Protein AF-A0A093V995-F1 (afdb_monomer_lite)

Sequence (163 aa):
MLKLITLLGLSALASAQVFSGQGKLVPAIWARTLTLGDAVGCLTDTGLWTTDSANCGTFTGNATIENGNVTSTLLSTSAGSCGIIWRGNNNNHLSYACGSPDADSPTPSFVYSITNKPFLGFGQYAYLGVTGGNPPTGNDTSSLHIAGDVENGNLWVLTWEAL

Secondary structure (DSSP, 8-state):
----------------EEEEEEEEEEEEETTTT-EE----EEE-TTSEEES-GGG--EEEEEEEEETTEEEEEEEEETTEEEEEE--SSTTS--EEEES-TTSSS-PPEEEE-SSSS-EEEBTTB-EEEEESSPPP-TT--EEEEEEPTT--S-EEEEEE---

pLDDT: mean 72.94, std 15.14, range [39.5, 92.69]

Foldseek 3Di:
DDDDDDPPDPPPPPQDFPFKAWFFKWWQDPPPDRDTHDGCFTAAQFGWTANDPVRTWMKIWRFDADPNDGFWTWIHTPLATKAWQPDDPPPDFIFITHNDPRHPPRDTFTWDPSDPWIFTADDVQRAQWDADDDGDDDPDIHITTHDDPDGPHITITTTGDGD

Structure (mmCIF, N/CA/C/O backbone):
data_AF-A0A093V995-F1
#
_entry.id   AF-A0A093V995-F1
#
loop_
_atom_site.group_PDB
_atom_site.id
_atom_site.type_symbol
_atom_site.label_atom_id
_atom_site.label_alt_id
_atom_site.label_comp_id
_atom_site.label_asym_id
_atom_site.label_entity_id
_atom_site.label_seq_id
_atom_site.pdbx_PDB_ins_code
_atom_site.Cartn_x
_atom_site.Cartn_y
_atom_site.Cartn_z
_atom_site.occupancy
_atom_site.B_iso_or_equiv
_atom_site.auth_seq_id
_atom_site.auth_comp_id
_atom_site.auth_asym_id
_atom_site.auth_atom_id
_atom_site.pdbx_PDB_model_num
ATOM 1 N N . MET A 1 1 ? -26.807 -22.379 50.413 1.00 40.16 1 MET A N 1
ATOM 2 C CA . MET A 1 1 ? -26.216 -21.105 49.946 1.00 40.16 1 MET A CA 1
ATOM 3 C C . MET A 1 1 ? -25.703 -21.324 48.532 1.00 40.16 1 MET A C 1
ATOM 5 O O . MET A 1 1 ? -24.703 -22.007 48.360 1.00 40.16 1 MET A O 1
ATOM 9 N N . LEU A 1 2 ? -26.447 -20.857 47.530 1.00 39.50 2 LEU A N 1
ATOM 10 C CA . LEU A 1 2 ? -26.103 -21.016 46.116 1.00 39.50 2 LEU A CA 1
ATOM 11 C C . LEU A 1 2 ? -25.147 -19.874 45.735 1.00 39.50 2 LEU A C 1
ATOM 13 O O . LEU A 1 2 ? -25.525 -18.709 45.826 1.00 39.50 2 LEU A O 1
ATOM 17 N N . LYS A 1 3 ? -23.891 -20.193 45.401 1.00 40.72 3 LYS A N 1
ATOM 18 C CA . LYS A 1 3 ? -22.902 -19.198 44.966 1.00 40.72 3 LYS A CA 1
ATOM 19 C C . LYS A 1 3 ? -23.217 -18.784 43.528 1.00 40.72 3 LYS A C 1
ATOM 21 O O . LYS A 1 3 ? -23.085 -19.589 42.613 1.00 40.72 3 LYS A O 1
ATOM 26 N N . LEU A 1 4 ? -23.638 -17.534 43.356 1.00 45.41 4 LEU A N 1
ATOM 27 C CA . LEU A 1 4 ? -23.815 -16.890 42.060 1.00 45.41 4 LEU A CA 1
ATOM 28 C C . LEU A 1 4 ? -22.423 -16.539 41.510 1.00 45.41 4 LEU A C 1
ATOM 30 O O . LEU A 1 4 ? -21.726 -15.702 42.079 1.00 45.41 4 LEU A O 1
ATOM 34 N N . ILE A 1 5 ? -21.991 -17.225 40.451 1.00 57.09 5 ILE A N 1
ATOM 35 C CA . ILE A 1 5 ? -20.760 -16.899 39.723 1.00 57.09 5 ILE A CA 1
ATOM 36 C C . ILE A 1 5 ? -21.148 -15.900 38.637 1.00 57.09 5 ILE A C 1
ATOM 38 O O . ILE A 1 5 ? -21.729 -16.268 37.618 1.00 57.09 5 ILE A O 1
ATOM 42 N N . THR A 1 6 ? -20.857 -14.627 38.872 1.00 49.88 6 THR A N 1
ATOM 43 C CA . THR A 1 6 ? -20.977 -13.579 37.860 1.00 49.88 6 THR A CA 1
ATOM 44 C C . THR A 1 6 ? -19.834 -13.761 36.860 1.00 49.88 6 THR A C 1
ATOM 46 O O . THR A 1 6 ? -18.690 -13.424 37.160 1.00 49.88 6 THR A O 1
ATOM 49 N N . LEU A 1 7 ? -20.113 -14.328 35.681 1.00 46.97 7 LEU A N 1
ATOM 50 C CA . LEU A 1 7 ? -19.184 -14.245 34.555 1.00 46.97 7 LEU A CA 1
ATOM 51 C C . LEU A 1 7 ? -19.196 -12.801 34.044 1.00 46.97 7 LEU A C 1
ATOM 53 O O . LEU A 1 7 ? -20.167 -12.352 33.437 1.00 46.97 7 LEU A O 1
ATOM 57 N N . LEU A 1 8 ? -18.107 -12.079 34.299 1.00 50.78 8 LEU A N 1
ATOM 58 C CA . LEU A 1 8 ? -17.756 -10.875 33.556 1.00 50.78 8 LEU A CA 1
ATOM 59 C C . LEU A 1 8 ? -17.583 -11.282 32.090 1.00 50.78 8 LEU A C 1
ATOM 61 O O . LEU A 1 8 ? -16.646 -12.001 31.745 1.00 50.78 8 LEU A O 1
ATOM 65 N N . GLY A 1 9 ? -18.528 -10.867 31.248 1.00 43.06 9 GLY A N 1
ATOM 66 C CA . GLY A 1 9 ? -18.425 -11.027 29.808 1.00 43.06 9 GLY A CA 1
ATOM 67 C C . GLY A 1 9 ? -17.187 -10.291 29.312 1.00 43.06 9 GLY A C 1
ATOM 68 O O . GLY A 1 9 ? -17.160 -9.063 29.301 1.00 43.06 9 GLY A O 1
ATOM 69 N N . LEU A 1 10 ? -16.165 -11.046 28.908 1.00 44.41 10 LEU A N 1
ATOM 70 C CA . LEU A 1 10 ? -15.126 -10.545 28.020 1.00 44.41 10 LEU A CA 1
ATOM 71 C C . LEU A 1 10 ? -15.830 -10.163 26.718 1.00 44.41 10 LEU A C 1
ATOM 73 O O . LEU A 1 10 ? -16.166 -11.023 25.904 1.00 44.41 10 LEU A O 1
ATOM 77 N N . SER A 1 11 ? -16.091 -8.875 26.531 1.00 47.34 11 SER A N 1
ATOM 78 C CA . SER A 1 11 ? -16.395 -8.333 25.216 1.00 47.34 11 SER A CA 1
ATOM 79 C C . SER A 1 11 ? -15.156 -8.547 24.353 1.00 47.34 11 SER A C 1
ATOM 81 O O . SER A 1 11 ? -14.193 -7.784 24.430 1.00 47.34 11 SER A O 1
ATOM 83 N N . ALA A 1 12 ? -15.157 -9.633 23.580 1.00 47.97 12 ALA A N 1
ATOM 84 C CA . ALA A 1 12 ? -14.230 -9.802 22.481 1.00 47.97 12 ALA A CA 1
ATOM 85 C C . ALA A 1 12 ? -14.409 -8.586 21.569 1.00 47.97 12 ALA A C 1
ATOM 87 O O . ALA A 1 12 ? -15.495 -8.363 21.032 1.00 47.97 12 ALA A O 1
ATOM 88 N N . LEU A 1 13 ? -13.357 -7.778 21.440 1.00 43.97 13 LEU A N 1
ATOM 89 C CA . LEU A 1 13 ? -13.228 -6.822 20.351 1.00 43.97 13 LEU A CA 1
ATOM 90 C C . LEU A 1 13 ? -13.227 -7.652 19.067 1.00 43.97 13 LEU A C 1
ATOM 92 O O . LEU A 1 13 ? -12.189 -8.144 18.632 1.00 43.97 13 LEU A O 1
ATOM 96 N N . ALA A 1 14 ? -14.411 -7.896 18.510 1.00 46.62 14 ALA A N 1
ATOM 97 C CA . ALA A 1 14 ? -14.534 -8.433 17.174 1.00 46.62 14 ALA A CA 1
ATOM 98 C C . ALA A 1 14 ? -13.920 -7.380 16.249 1.00 46.62 14 ALA A C 1
ATOM 100 O O . ALA A 1 14 ? -14.506 -6.320 16.035 1.00 46.62 14 ALA A O 1
ATOM 101 N N . SER A 1 15 ? -12.699 -7.636 15.775 1.00 51.09 15 SER A N 1
ATOM 102 C CA . SER A 1 15 ? -12.115 -6.856 14.692 1.00 51.09 15 SER A CA 1
ATOM 103 C C . SER A 1 15 ? -13.032 -7.047 13.490 1.00 51.09 15 SER A C 1
ATOM 105 O O . SER A 1 15 ? -13.126 -8.142 12.936 1.00 51.09 15 SER A O 1
ATOM 107 N N . ALA A 1 16 ? -13.813 -6.019 13.171 1.00 59.25 16 ALA A N 1
ATOM 108 C CA . ALA A 1 16 ? -14.618 -6.031 11.968 1.00 59.25 16 ALA A CA 1
ATOM 109 C C . ALA A 1 16 ? -13.661 -5.939 10.776 1.00 59.25 16 ALA A C 1
ATOM 111 O O . ALA A 1 16 ? -12.730 -5.134 10.786 1.00 59.25 16 ALA A O 1
ATOM 112 N N . GLN A 1 17 ? -13.890 -6.748 9.744 1.00 61.53 17 GLN A N 1
ATOM 113 C CA . GLN A 1 17 ? -13.296 -6.479 8.443 1.00 61.53 17 GLN A CA 1
ATOM 114 C C . GLN A 1 17 ? -13.853 -5.131 7.976 1.00 61.53 17 GLN A C 1
ATOM 116 O O . GLN A 1 17 ? -15.058 -4.989 7.780 1.00 61.53 17 GLN A O 1
ATOM 121 N N . VAL A 1 18 ? -12.987 -4.129 7.858 1.00 72.31 18 VAL A N 1
ATOM 122 C CA . VAL A 1 18 ? -13.389 -2.751 7.522 1.00 72.31 18 VAL A CA 1
ATOM 123 C C . VAL A 1 18 ? -13.085 -2.430 6.063 1.00 72.31 18 VAL A C 1
ATOM 125 O O . VAL A 1 18 ? -13.569 -1.439 5.525 1.00 72.31 18 VAL A O 1
ATOM 128 N N . PHE A 1 19 ? -12.306 -3.281 5.395 1.00 77.06 19 PHE A N 1
ATOM 129 C CA . PHE A 1 19 ? -11.864 -3.032 4.036 1.00 77.06 19 PHE A CA 1
ATOM 130 C C . PHE A 1 19 ? -11.753 -4.321 3.207 1.00 77.06 19 PHE A C 1
ATOM 132 O O . PHE A 1 19 ? -11.265 -5.351 3.683 1.00 77.06 19 PHE A O 1
ATOM 139 N N . SER A 1 20 ? -12.179 -4.240 1.945 1.00 84.56 20 SER A N 1
ATOM 140 C CA . SER A 1 20 ? -11.817 -5.172 0.879 1.00 84.56 20 SER A CA 1
ATOM 141 C C . SER A 1 20 ? -11.648 -4.403 -0.431 1.00 84.56 20 SER A C 1
ATOM 143 O O . SER A 1 20 ? -12.515 -3.601 -0.777 1.00 84.56 20 SER A O 1
ATOM 145 N N . GLY A 1 21 ? -10.538 -4.614 -1.136 1.00 85.75 21 GLY A N 1
ATOM 146 C CA . GLY A 1 21 ? -10.257 -3.927 -2.398 1.00 85.75 21 GLY A CA 1
ATOM 147 C C . GLY A 1 21 ? -8.792 -4.007 -2.821 1.00 85.75 21 GLY A C 1
ATOM 148 O O . GLY A 1 21 ? -7.988 -4.712 -2.215 1.00 85.75 21 GLY A O 1
ATOM 149 N N . GLN A 1 22 ? -8.432 -3.271 -3.870 1.00 87.31 22 GLN A N 1
ATOM 150 C CA . GLN A 1 22 ? -7.053 -3.217 -4.362 1.00 87.31 22 GLN A CA 1
ATOM 151 C C . GLN A 1 22 ? -6.195 -2.252 -3.534 1.00 87.31 22 GLN A C 1
ATOM 153 O O . GLN A 1 22 ? -6.630 -1.147 -3.204 1.00 87.31 22 GLN A O 1
ATOM 158 N N . GLY A 1 23 ? -4.948 -2.644 -3.259 1.00 85.19 23 GLY A N 1
ATOM 159 C CA . GLY A 1 23 ? -3.926 -1.750 -2.717 1.00 85.19 23 GLY A CA 1
ATOM 160 C C . GLY A 1 23 ? -3.361 -0.874 -3.832 1.00 85.19 23 GLY A C 1
ATOM 161 O O . GLY A 1 23 ? -2.522 -1.335 -4.602 1.00 85.19 23 GLY A O 1
ATOM 162 N N . LYS A 1 24 ? -3.841 0.364 -3.958 1.00 88.06 24 LYS A N 1
ATOM 163 C CA . LYS A 1 24 ? -3.439 1.300 -5.019 1.00 88.06 24 LYS A CA 1
ATOM 164 C C . LYS A 1 24 ? -2.228 2.117 -4.575 1.00 88.06 24 LYS A C 1
ATOM 166 O O . LYS A 1 24 ? -2.148 2.536 -3.422 1.00 88.06 24 LYS A O 1
ATOM 171 N N . LEU A 1 25 ? -1.311 2.389 -5.498 1.00 85.62 25 LEU A N 1
ATOM 172 C CA . LEU A 1 25 ? -0.180 3.289 -5.263 1.00 85.62 25 LEU A CA 1
ATOM 173 C C . LEU A 1 25 ? -0.505 4.650 -5.860 1.00 85.62 25 LEU A C 1
ATOM 175 O O . LEU A 1 25 ? -0.811 4.739 -7.047 1.00 85.62 25 LEU A O 1
ATOM 179 N N . VAL A 1 26 ? -0.437 5.704 -5.052 1.00 84.75 26 VAL A N 1
ATOM 180 C CA . VAL A 1 26 ? -0.758 7.080 -5.467 1.00 84.75 26 VAL A CA 1
ATOM 181 C C . VAL A 1 26 ? 0.396 8.030 -5.144 1.00 84.75 26 VAL A C 1
ATOM 183 O O . VAL A 1 26 ? 1.068 7.836 -4.127 1.00 84.75 26 VAL A O 1
ATOM 186 N N . PRO A 1 27 ? 0.645 9.070 -5.961 1.00 81.81 27 PRO A N 1
ATOM 187 C CA . PRO A 1 27 ? 1.583 10.125 -5.599 1.00 81.81 27 PRO A CA 1
ATOM 188 C C . PRO A 1 27 ? 1.079 10.872 -4.373 1.00 81.81 27 PRO A C 1
ATOM 190 O O . PRO A 1 27 ? -0.092 11.251 -4.320 1.00 81.81 27 PRO A O 1
ATOM 193 N N . ALA A 1 28 ? 1.985 11.160 -3.447 1.00 74.62 28 ALA A N 1
ATOM 194 C CA . ALA A 1 28 ? 1.769 12.085 -2.347 1.00 74.62 28 ALA A CA 1
ATOM 195 C C . ALA A 1 28 ? 2.590 13.360 -2.593 1.00 74.62 28 ALA A C 1
ATOM 197 O O . ALA A 1 28 ? 3.822 13.336 -2.571 1.00 74.62 28 ALA A O 1
ATOM 198 N N . ILE A 1 29 ? 1.916 14.489 -2.840 1.00 66.38 29 ILE A N 1
ATOM 199 C CA . ILE A 1 29 ? 2.585 15.783 -3.041 1.00 66.38 29 ILE A CA 1
ATOM 200 C C . ILE A 1 29 ? 2.606 16.548 -1.717 1.00 66.38 29 ILE A C 1
ATOM 202 O O . ILE A 1 29 ? 1.585 17.055 -1.247 1.00 66.38 29 ILE A O 1
ATOM 206 N N . TRP A 1 30 ? 3.801 16.672 -1.133 1.00 57.59 30 TRP A N 1
ATOM 207 C CA . TRP A 1 30 ? 4.001 17.352 0.152 1.00 57.59 30 TRP A CA 1
ATOM 208 C C . TRP A 1 30 ? 4.069 18.878 0.046 1.00 57.59 30 TRP A C 1
ATOM 210 O O . TRP A 1 30 ? 3.860 19.589 1.028 1.00 57.59 30 TRP A O 1
ATOM 220 N N . ALA A 1 31 ? 4.346 19.411 -1.147 1.00 49.84 31 ALA A N 1
ATOM 221 C CA . ALA A 1 31 ? 4.482 20.844 -1.366 1.00 49.84 31 ALA A CA 1
ATOM 222 C C . ALA A 1 31 ? 3.116 21.556 -1.229 1.00 49.84 31 ALA A C 1
ATOM 224 O O . ALA A 1 31 ? 2.439 21.863 -2.206 1.00 49.84 31 ALA A O 1
ATOM 225 N N . ARG A 1 32 ? 2.727 21.847 0.017 1.00 39.53 32 ARG A N 1
ATOM 226 C CA . ARG A 1 32 ? 1.674 22.781 0.461 1.00 39.53 32 ARG A CA 1
ATOM 227 C C . ARG A 1 32 ? 0.206 22.391 0.291 1.00 39.53 32 ARG A C 1
ATOM 229 O O . ARG A 1 32 ? -0.616 23.049 0.920 1.00 39.53 32 ARG A O 1
ATOM 236 N N . THR A 1 33 ? -0.153 21.385 -0.501 1.00 50.41 33 THR A N 1
ATOM 237 C CA . THR A 1 33 ? -1.576 21.087 -0.777 1.00 50.41 33 THR A CA 1
ATOM 238 C C . THR A 1 33 ? -2.104 19.811 -0.142 1.00 50.41 33 THR A C 1
ATOM 240 O O . THR A 1 33 ? -3.319 19.650 -0.123 1.00 50.41 33 THR A O 1
ATOM 243 N N . LEU A 1 34 ? -1.236 18.954 0.420 1.00 59.88 34 LEU A N 1
ATOM 244 C CA . LEU A 1 34 ? -1.641 17.690 1.041 1.00 59.88 34 LEU A CA 1
ATOM 245 C C . LEU A 1 34 ? -2.583 16.908 0.114 1.00 59.88 34 LEU A C 1
ATOM 247 O O . LEU A 1 34 ? -3.716 16.608 0.466 1.00 59.88 34 LEU A O 1
ATOM 251 N N . THR A 1 35 ? -2.141 16.651 -1.116 1.00 70.12 35 THR A N 1
ATOM 252 C CA . THR A 1 35 ? -2.963 15.973 -2.123 1.00 70.12 35 THR A CA 1
ATOM 253 C C . THR A 1 35 ? -2.400 14.600 -2.443 1.00 70.12 35 THR A C 1
ATOM 255 O O . THR A 1 35 ? -1.186 14.411 -2.553 1.00 70.12 35 THR A O 1
ATOM 258 N N . LEU A 1 36 ? -3.317 13.647 -2.596 1.00 76.62 36 LEU A N 1
ATOM 259 C CA . LEU A 1 36 ? -3.050 12.383 -3.260 1.00 76.62 36 LEU A CA 1
ATOM 260 C C . LEU A 1 36 ? -3.522 12.517 -4.707 1.00 76.62 36 LEU A C 1
ATOM 262 O O . LEU A 1 36 ? -4.629 13.010 -4.941 1.00 76.62 36 LEU A O 1
ATOM 266 N N . GLY A 1 37 ? -2.682 12.128 -5.663 1.00 78.31 37 GLY A N 1
ATOM 267 C CA . GLY A 1 37 ? -3.078 12.092 -7.072 1.00 78.31 37 GLY A CA 1
ATOM 268 C C . GLY A 1 37 ? -3.760 10.781 -7.459 1.00 78.31 37 GLY A C 1
ATOM 269 O O . GLY A 1 37 ? -4.180 9.994 -6.607 1.00 78.31 37 GLY A O 1
ATOM 270 N N . ASP A 1 38 ? -3.854 10.550 -8.764 1.00 84.12 38 ASP A N 1
ATOM 271 C CA . ASP A 1 38 ? -4.422 9.321 -9.310 1.00 84.12 38 ASP A CA 1
ATOM 272 C C . ASP A 1 38 ? -3.474 8.130 -9.142 1.00 84.12 38 ASP A C 1
ATOM 274 O O . ASP A 1 38 ? -2.256 8.283 -9.028 1.00 84.12 38 ASP A O 1
ATOM 278 N N . ALA A 1 39 ? -4.049 6.927 -9.121 1.00 86.56 39 ALA A N 1
ATOM 279 C CA . ALA A 1 39 ? -3.277 5.704 -8.971 1.00 86.56 39 ALA A CA 1
ATOM 280 C C . ALA A 1 39 ? -2.294 5.529 -10.137 1.00 86.56 39 ALA A C 1
ATOM 282 O O . ALA A 1 39 ? -2.675 5.580 -11.305 1.00 86.56 39 ALA A O 1
ATOM 283 N N . VAL A 1 40 ? -1.034 5.272 -9.802 1.00 87.75 40 VAL A N 1
ATOM 284 C CA . VAL A 1 40 ? 0.064 4.999 -10.742 1.00 87.75 40 VAL A CA 1
ATOM 285 C C . VAL A 1 40 ? 0.457 3.522 -10.755 1.00 87.75 40 VAL A C 1
ATOM 287 O O . VAL A 1 40 ? 1.521 3.159 -11.243 1.00 87.75 40 VAL A O 1
ATOM 290 N N . GLY A 1 41 ? -0.375 2.666 -10.168 1.00 89.94 41 GLY A N 1
ATOM 291 C CA . GLY A 1 41 ? -0.181 1.226 -10.083 1.00 89.94 41 GLY A CA 1
ATOM 292 C C . GLY A 1 41 ? -0.881 0.639 -8.865 1.00 89.94 41 GLY A C 1
ATOM 293 O O . GLY A 1 41 ? -1.686 1.300 -8.198 1.00 89.94 41 GLY A O 1
ATOM 294 N N . CYS A 1 42 ? -0.562 -0.611 -8.571 1.00 89.75 42 CYS A N 1
ATOM 295 C CA . CYS A 1 42 ? -1.151 -1.375 -7.481 1.00 89.75 42 CYS A CA 1
ATOM 296 C C . CYS A 1 42 ? -0.127 -2.339 -6.878 1.00 89.75 42 CYS A C 1
ATOM 298 O O . CYS A 1 42 ? 0.953 -2.548 -7.435 1.00 89.75 42 CYS A O 1
ATOM 300 N N . LEU A 1 43 ? -0.475 -2.931 -5.741 1.00 89.94 43 LEU A N 1
ATOM 301 C CA . LEU A 1 43 ? 0.267 -4.049 -5.182 1.00 89.94 43 LEU A CA 1
ATOM 302 C C . LEU A 1 43 ? -0.246 -5.380 -5.717 1.00 89.94 43 LEU A C 1
ATOM 304 O O . LEU A 1 43 ? -1.454 -5.572 -5.838 1.00 89.94 43 LEU A O 1
ATOM 308 N N . THR A 1 44 ? 0.672 -6.309 -5.962 1.00 92.38 44 THR A N 1
ATOM 309 C CA . THR A 1 44 ? 0.381 -7.735 -6.137 1.00 92.38 44 THR A CA 1
ATOM 310 C C . THR A 1 44 ? -0.057 -8.371 -4.818 1.00 92.38 44 THR A C 1
ATOM 312 O O . THR A 1 44 ? 0.130 -7.796 -3.744 1.00 92.38 44 THR A O 1
ATOM 315 N N . ASP A 1 45 ? -0.561 -9.607 -4.868 1.00 92.06 45 ASP A N 1
ATOM 316 C CA . ASP A 1 45 ? -0.894 -10.370 -3.656 1.00 92.06 45 ASP A CA 1
ATOM 317 C C . ASP A 1 45 ? 0.312 -10.584 -2.722 1.00 92.06 45 ASP A C 1
ATOM 319 O O . ASP A 1 45 ? 0.122 -10.808 -1.532 1.00 92.06 45 ASP A O 1
ATOM 323 N N . THR A 1 46 ? 1.549 -10.482 -3.218 1.00 90.75 46 THR A N 1
ATOM 324 C CA . THR A 1 46 ? 2.780 -10.593 -2.413 1.00 90.75 46 THR A CA 1
ATOM 325 C C . THR A 1 46 ? 3.300 -9.250 -1.891 1.00 90.75 46 THR A C 1
ATOM 327 O O . THR A 1 46 ? 4.291 -9.222 -1.160 1.00 90.75 46 THR A O 1
ATOM 330 N N . GLY A 1 47 ? 2.636 -8.137 -2.214 1.00 87.25 47 GLY A N 1
ATOM 331 C CA . GLY A 1 47 ? 3.024 -6.797 -1.766 1.00 87.25 47 GLY A CA 1
ATOM 332 C C . GLY A 1 47 ? 4.086 -6.113 -2.634 1.00 87.25 47 GLY A C 1
ATOM 333 O O . GLY A 1 47 ? 4.705 -5.154 -2.179 1.00 87.25 47 GLY A O 1
ATOM 334 N N . LEU A 1 48 ? 4.296 -6.572 -3.873 1.00 88.69 48 LEU A N 1
ATOM 335 C CA . LEU A 1 48 ? 5.165 -5.893 -4.841 1.00 88.69 48 LEU A CA 1
ATOM 336 C C . LEU A 1 48 ? 4.369 -4.861 -5.643 1.00 88.69 48 LEU A C 1
ATOM 338 O O . LEU A 1 48 ? 3.236 -5.123 -6.034 1.00 88.69 48 LEU A O 1
ATOM 342 N N . TRP A 1 49 ? 4.957 -3.705 -5.934 1.00 88.69 49 TRP A N 1
ATOM 343 C CA . TRP A 1 49 ? 4.357 -2.698 -6.807 1.00 88.69 49 TRP A CA 1
ATOM 344 C C . TRP A 1 49 ? 4.459 -3.119 -8.273 1.00 88.69 49 TRP A C 1
ATOM 346 O O . TRP A 1 49 ? 5.539 -3.470 -8.740 1.00 88.69 49 TRP A O 1
ATOM 356 N N . THR A 1 50 ? 3.349 -3.035 -9.004 1.00 89.88 50 THR A N 1
ATOM 357 C CA . THR A 1 50 ? 3.265 -3.219 -10.457 1.00 89.88 50 THR A CA 1
ATOM 358 C C . THR A 1 50 ? 2.376 -2.151 -11.111 1.00 89.88 50 THR A C 1
ATOM 360 O O . THR A 1 50 ? 1.514 -1.550 -10.459 1.00 89.88 50 THR A O 1
ATOM 363 N N . THR A 1 51 ? 2.579 -1.913 -12.408 1.00 90.81 51 THR A N 1
ATOM 364 C CA . THR A 1 51 ? 1.652 -1.154 -13.270 1.00 90.81 51 THR A CA 1
ATOM 365 C C . THR A 1 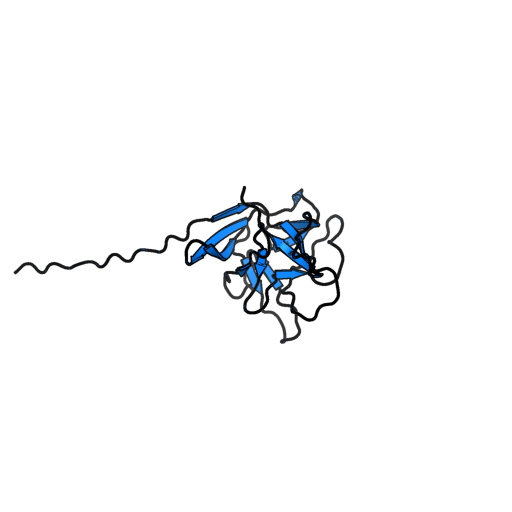51 ? 0.752 -2.060 -14.115 1.00 90.81 51 THR A C 1
ATOM 367 O O . THR A 1 51 ? -0.174 -1.564 -14.759 1.00 90.81 51 THR A O 1
ATOM 370 N N . ASP A 1 52 ? 0.964 -3.380 -14.084 1.00 91.00 52 ASP A N 1
ATOM 371 C CA . ASP A 1 52 ? 0.110 -4.349 -14.766 1.00 91.00 52 ASP A CA 1
ATOM 372 C C . ASP A 1 52 ? -1.151 -4.642 -13.943 1.00 91.00 52 ASP A C 1
ATOM 374 O O . ASP A 1 52 ? -1.120 -5.332 -12.921 1.00 91.00 52 ASP A O 1
ATOM 378 N N . SER A 1 53 ? -2.290 -4.142 -14.430 1.00 88.44 53 SER A N 1
ATOM 379 C CA . SER A 1 53 ? -3.592 -4.315 -13.779 1.00 88.44 53 SER A CA 1
ATOM 380 C C . SER A 1 53 ? -4.016 -5.776 -13.587 1.00 88.44 53 SER A C 1
ATOM 382 O O . SER A 1 53 ? -4.789 -6.061 -12.671 1.00 88.44 53 SER A O 1
ATOM 384 N N . ALA A 1 54 ? -3.511 -6.704 -14.409 1.00 90.31 54 ALA A N 1
ATOM 385 C CA . ALA A 1 54 ? -3.821 -8.127 -14.288 1.00 90.31 54 ALA A CA 1
ATOM 386 C C . ALA A 1 54 ? -3.158 -8.772 -13.060 1.00 90.31 54 ALA A C 1
ATOM 388 O O . ALA A 1 54 ? -3.638 -9.795 -12.575 1.00 90.31 54 ALA A O 1
ATOM 389 N N . ASN A 1 55 ? -2.092 -8.158 -12.540 1.00 91.62 55 ASN A N 1
ATOM 390 C CA . ASN A 1 55 ? -1.349 -8.638 -11.378 1.00 91.62 55 ASN A CA 1
ATOM 391 C C . ASN A 1 55 ? -1.748 -7.927 -10.076 1.00 91.62 55 ASN A C 1
ATOM 393 O O . ASN A 1 55 ? -1.157 -8.207 -9.034 1.00 91.62 55 ASN A O 1
ATOM 397 N N . CYS A 1 56 ? -2.730 -7.017 -10.106 1.00 90.44 56 CYS A N 1
ATOM 398 C CA . CYS A 1 56 ? -3.202 -6.345 -8.898 1.00 90.44 56 CYS A CA 1
ATOM 399 C C . CYS A 1 56 ? -3.858 -7.336 -7.933 1.00 90.44 56 CYS A C 1
ATOM 401 O O . CYS A 1 56 ? -4.877 -7.953 -8.245 1.00 90.44 56 CYS A O 1
ATOM 403 N N . GLY A 1 57 ? -3.301 -7.420 -6.730 1.00 90.75 57 GLY A N 1
ATOM 404 C CA . GLY A 1 57 ? -3.830 -8.212 -5.637 1.00 90.75 57 GLY A CA 1
ATOM 405 C C . GLY A 1 57 ? -5.093 -7.618 -5.024 1.00 90.75 57 GLY A C 1
ATOM 406 O O . GLY A 1 57 ? -5.396 -6.425 -5.164 1.00 90.75 57 GLY A O 1
ATOM 407 N N . THR A 1 58 ? -5.823 -8.466 -4.306 1.00 91.00 58 THR A N 1
ATOM 408 C CA . THR A 1 58 ? -6.986 -8.056 -3.510 1.00 91.00 58 THR A CA 1
ATOM 409 C C . THR A 1 58 ? -6.659 -8.199 -2.036 1.00 91.00 58 THR A C 1
ATOM 411 O O . THR A 1 58 ? -6.282 -9.266 -1.557 1.00 91.00 58 THR A O 1
ATOM 414 N N . PHE A 1 59 ? -6.834 -7.103 -1.313 1.00 89.44 59 PHE A N 1
ATOM 415 C CA . PHE A 1 59 ? -6.492 -6.978 0.087 1.00 89.44 59 PHE A CA 1
ATOM 416 C C . PHE A 1 59 ? -7.763 -6.958 0.923 1.00 89.44 59 PHE A C 1
ATOM 418 O O . PHE A 1 59 ? -8.770 -6.354 0.549 1.00 89.44 59 PHE A O 1
ATOM 425 N N . THR A 1 60 ? -7.697 -7.585 2.085 1.00 89.38 60 THR A N 1
ATOM 426 C CA . THR A 1 60 ? -8.674 -7.443 3.161 1.00 89.38 60 THR A CA 1
ATOM 427 C C . THR A 1 60 ? -8.011 -6.743 4.331 1.00 89.38 60 THR A C 1
ATOM 429 O O . THR A 1 60 ? -6.886 -7.085 4.690 1.00 89.38 60 THR A O 1
ATOM 432 N N . GLY A 1 61 ? -8.692 -5.761 4.915 1.00 87.06 61 GLY A N 1
ATOM 433 C CA . GLY A 1 61 ? -8.183 -4.986 6.039 1.00 87.06 61 GLY A CA 1
ATOM 434 C C . GLY A 1 61 ? -9.013 -5.187 7.296 1.00 87.06 61 GLY A C 1
ATOM 435 O O . GLY A 1 61 ? -10.224 -4.946 7.297 1.00 87.06 61 GLY A O 1
ATOM 436 N N . ASN A 1 62 ? -8.334 -5.572 8.370 1.00 87.44 62 ASN A N 1
ATOM 437 C CA . ASN A 1 62 ? -8.882 -5.627 9.717 1.00 87.44 62 ASN A CA 1
ATOM 438 C C . ASN A 1 62 ? -8.451 -4.365 10.461 1.00 87.44 62 ASN A C 1
ATOM 440 O O . ASN A 1 62 ? -7.275 -4.215 10.799 1.00 87.44 62 ASN A O 1
ATOM 444 N N . ALA A 1 63 ? -9.389 -3.444 10.681 1.00 84.31 63 ALA A N 1
ATOM 445 C CA . ALA A 1 63 ? -9.075 -2.167 11.306 1.00 84.31 63 ALA A CA 1
ATOM 446 C C . ALA A 1 63 ? -9.121 -2.244 12.832 1.00 84.31 63 ALA A C 1
ATOM 448 O O . ALA A 1 63 ? -9.989 -2.892 13.425 1.00 84.31 63 ALA A O 1
ATOM 449 N N . THR A 1 64 ? -8.233 -1.480 13.454 1.00 85.50 64 THR A N 1
ATOM 450 C CA . THR A 1 64 ? -8.376 -1.022 14.833 1.00 85.50 64 THR A CA 1
ATOM 451 C C . THR A 1 64 ? -9.108 0.310 14.805 1.00 85.50 64 THR A C 1
ATOM 453 O O . THR A 1 64 ? -8.708 1.226 14.083 1.00 85.50 64 THR A O 1
ATOM 456 N N . ILE A 1 65 ? -10.190 0.409 15.575 1.00 83.44 65 ILE A N 1
ATOM 457 C CA . ILE A 1 65 ? -11.013 1.614 15.661 1.00 83.44 65 ILE A CA 1
ATOM 458 C C . ILE A 1 65 ? -10.866 2.210 17.058 1.00 83.44 65 ILE A C 1
ATOM 460 O O . ILE A 1 65 ? -11.164 1.547 18.051 1.00 83.44 65 ILE A O 1
ATOM 464 N N . GLU A 1 66 ? -10.481 3.479 17.132 1.00 84.75 66 GLU A N 1
ATOM 465 C CA . GLU A 1 66 ? -10.427 4.255 18.370 1.00 84.75 66 GLU A CA 1
ATOM 466 C C . GLU A 1 66 ? -11.273 5.514 18.208 1.00 84.75 66 GLU A C 1
ATOM 468 O O . GLU A 1 66 ? -11.145 6.255 17.232 1.00 84.75 66 GLU A O 1
ATOM 473 N N . ASN A 1 67 ? -12.174 5.762 19.161 1.00 84.69 67 ASN A N 1
ATOM 474 C CA . ASN A 1 67 ? -13.086 6.911 19.130 1.00 84.69 67 ASN A CA 1
ATOM 475 C C . ASN A 1 67 ? -13.865 7.047 17.801 1.00 84.69 67 ASN A C 1
ATOM 477 O O . ASN A 1 67 ? -14.116 8.156 17.336 1.00 84.69 67 ASN A O 1
ATOM 481 N N . GLY A 1 68 ? -14.223 5.919 17.176 1.00 79.69 68 GLY A N 1
ATOM 482 C CA . GLY A 1 68 ? -14.942 5.881 15.897 1.00 79.69 6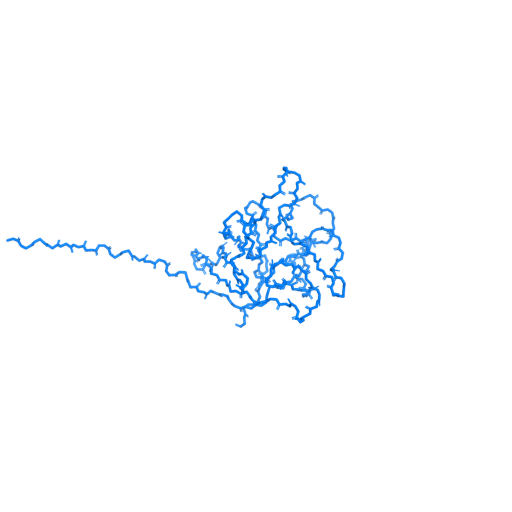8 GLY A CA 1
ATOM 483 C C . GLY A 1 68 ? -14.076 6.093 14.650 1.00 79.69 68 GLY A C 1
ATOM 484 O O . GLY A 1 68 ? -14.617 6.084 13.549 1.00 79.69 68 GLY A O 1
ATOM 485 N N . ASN A 1 69 ? -12.756 6.239 14.797 1.00 79.56 69 ASN A N 1
ATOM 486 C CA . ASN A 1 69 ? -11.818 6.423 13.690 1.00 79.56 69 ASN A CA 1
ATOM 487 C C . ASN A 1 69 ? -10.915 5.200 13.529 1.00 79.56 69 ASN A C 1
ATOM 489 O O . ASN A 1 69 ? -10.467 4.625 14.517 1.00 79.56 69 ASN A O 1
ATOM 493 N N . VAL A 1 70 ? -10.612 4.827 12.286 1.00 80.62 70 VAL A N 1
ATOM 494 C CA . VAL A 1 70 ? -9.616 3.787 11.996 1.00 80.62 70 VAL A CA 1
ATOM 495 C C . VAL A 1 70 ? -8.218 4.335 12.302 1.00 80.62 70 VAL A C 1
ATOM 497 O O . VAL A 1 70 ? -7.784 5.276 11.644 1.00 80.62 70 VAL A O 1
ATOM 500 N N . THR A 1 71 ? -7.518 3.758 13.283 1.00 83.00 71 THR A N 1
ATOM 501 C CA . THR A 1 71 ? -6.160 4.185 13.690 1.00 83.00 71 THR A CA 1
ATOM 502 C C . THR A 1 71 ? -5.061 3.313 13.103 1.00 83.00 71 THR A C 1
ATOM 504 O O . THR A 1 71 ? -3.959 3.782 12.821 1.00 83.00 71 THR A O 1
ATOM 507 N N . SER A 1 72 ? -5.354 2.036 12.880 1.00 84.31 72 SER A N 1
ATOM 508 C CA . SER A 1 72 ? -4.459 1.103 12.206 1.00 84.31 72 SER A CA 1
ATOM 509 C C . SER A 1 72 ? -5.257 0.058 11.443 1.00 84.31 72 SER A C 1
ATOM 511 O O . SER A 1 72 ? -6.439 -0.158 11.711 1.00 84.31 72 SER A O 1
ATOM 513 N N . THR A 1 73 ? -4.615 -0.594 10.483 1.00 85.31 73 THR A N 1
ATOM 514 C CA . THR A 1 73 ? -5.190 -1.731 9.768 1.00 85.31 73 THR A CA 1
ATOM 515 C C . THR A 1 73 ? -4.139 -2.812 9.594 1.00 85.31 73 THR A C 1
ATOM 517 O O . THR A 1 73 ? -2.976 -2.529 9.296 1.00 85.31 73 THR A O 1
ATOM 520 N N . LEU A 1 74 ? -4.544 -4.062 9.793 1.00 87.62 74 LEU A N 1
ATOM 521 C CA . LEU A 1 74 ? -3.767 -5.212 9.365 1.00 87.62 74 LEU A CA 1
ATOM 522 C C . LEU A 1 74 ? -4.312 -5.676 8.017 1.00 87.62 74 LEU A C 1
ATOM 524 O O . LEU A 1 74 ? -5.462 -6.111 7.932 1.00 87.62 74 LEU A O 1
ATOM 528 N N . LEU A 1 75 ? -3.484 -5.574 6.978 1.00 87.75 75 LEU A N 1
ATOM 529 C CA . LEU A 1 75 ? -3.827 -6.064 5.650 1.00 87.75 75 LEU A CA 1
ATOM 530 C C . LEU A 1 75 ? -3.442 -7.536 5.488 1.00 87.75 75 LEU A C 1
ATOM 532 O O . LEU A 1 75 ? -2.431 -7.997 6.021 1.00 87.75 75 LEU A O 1
ATOM 536 N N . SER A 1 76 ? -4.230 -8.257 4.702 1.00 89.81 76 SER A N 1
ATOM 537 C CA . SER A 1 76 ? -3.925 -9.606 4.230 1.00 89.81 76 SER A CA 1
ATOM 538 C C . SER A 1 76 ? -4.401 -9.795 2.796 1.00 89.81 76 SER A C 1
ATOM 540 O O . SER A 1 76 ? -5.326 -9.119 2.349 1.00 89.81 76 SER A O 1
ATOM 542 N N . THR A 1 77 ? -3.791 -10.738 2.092 1.00 92.00 77 THR A N 1
ATOM 543 C CA . THR A 1 77 ? -4.137 -11.141 0.722 1.00 92.00 77 THR A CA 1
ATOM 544 C C . THR A 1 77 ? -4.307 -12.658 0.652 1.00 92.00 77 THR A C 1
ATOM 546 O O . THR A 1 77 ? -4.231 -13.355 1.669 1.00 92.00 77 THR A O 1
ATOM 549 N N . SER A 1 78 ? -4.479 -13.194 -0.558 1.00 92.69 78 SER A N 1
ATOM 550 C CA . SER A 1 78 ? -4.415 -14.639 -0.813 1.00 92.69 78 SER A CA 1
ATOM 551 C C . SER A 1 78 ? -3.068 -15.267 -0.404 1.00 92.69 78 SER A C 1
ATOM 553 O O . SER A 1 78 ? -3.025 -16.443 -0.046 1.00 92.69 78 SER A O 1
ATOM 555 N N . ALA A 1 79 ? -1.982 -14.483 -0.402 1.00 91.62 79 ALA A N 1
ATOM 556 C CA . ALA A 1 79 ? -0.652 -14.924 0.012 1.00 91.62 79 ALA A CA 1
ATOM 557 C C . ALA A 1 79 ? -0.497 -14.990 1.542 1.00 91.62 79 ALA A C 1
ATOM 559 O O . ALA A 1 79 ? 0.415 -15.647 2.040 1.00 91.62 79 ALA A O 1
ATOM 560 N N . GLY A 1 80 ? -1.383 -14.335 2.298 1.00 90.50 80 GLY A N 1
ATOM 561 C CA . GLY A 1 80 ? -1.361 -14.281 3.757 1.00 90.50 80 GLY A CA 1
ATOM 562 C C . GLY A 1 80 ? -1.315 -12.853 4.291 1.00 90.50 80 GLY A C 1
ATOM 563 O O . GLY A 1 80 ? -1.561 -11.883 3.574 1.00 90.50 80 GLY A O 1
ATOM 564 N N . SER A 1 81 ? -1.019 -12.715 5.583 1.00 89.44 81 SER A N 1
ATOM 565 C CA . SER A 1 81 ? -0.929 -11.402 6.221 1.00 89.44 81 SER A CA 1
ATOM 566 C C . SER A 1 81 ? 0.253 -10.594 5.691 1.00 89.44 81 SER A C 1
ATOM 568 O O . SER A 1 81 ? 1.310 -11.145 5.370 1.00 89.44 81 SER A O 1
ATOM 570 N N . CYS A 1 82 ? 0.069 -9.281 5.634 1.00 86.62 82 CYS A N 1
ATOM 571 C CA . CYS A 1 82 ? 1.093 -8.330 5.246 1.00 86.62 82 CYS A CA 1
ATOM 572 C C . CYS A 1 82 ? 1.817 -7.765 6.470 1.00 86.62 82 CYS A C 1
ATOM 574 O O . CYS A 1 82 ? 1.246 -7.646 7.557 1.00 86.62 82 CYS A O 1
ATOM 576 N N . GLY A 1 83 ? 3.089 -7.423 6.299 1.00 84.50 83 GLY A N 1
ATOM 577 C CA . GLY A 1 83 ? 3.927 -6.945 7.387 1.00 84.50 83 GLY A CA 1
ATOM 578 C C . GLY A 1 83 ? 5.252 -6.368 6.914 1.00 84.50 83 GLY A C 1
ATOM 579 O O . GLY A 1 83 ? 5.593 -6.395 5.728 1.00 84.50 83 GLY A O 1
ATOM 580 N N . ILE A 1 84 ? 5.991 -5.827 7.878 1.00 80.25 84 ILE A N 1
ATOM 581 C CA . ILE A 1 84 ? 7.304 -5.235 7.652 1.00 80.25 84 ILE A CA 1
ATOM 582 C C . ILE A 1 84 ? 8.370 -6.320 7.765 1.00 80.25 84 ILE A C 1
ATOM 584 O O . ILE A 1 84 ? 8.397 -7.098 8.717 1.00 80.25 84 ILE A O 1
ATOM 588 N N . ILE A 1 85 ? 9.271 -6.349 6.791 1.00 78.75 85 ILE A N 1
ATOM 589 C CA . ILE A 1 85 ? 10.460 -7.191 6.797 1.00 78.75 85 ILE A CA 1
ATOM 590 C C . ILE A 1 85 ? 11.621 -6.358 7.341 1.00 78.75 85 ILE A C 1
ATOM 592 O O . ILE A 1 85 ? 12.119 -5.443 6.675 1.00 78.75 85 ILE A O 1
ATOM 596 N N . TRP A 1 86 ? 12.082 -6.710 8.539 1.00 72.38 86 TRP A N 1
ATOM 597 C CA . TRP A 1 86 ? 13.294 -6.163 9.143 1.00 72.38 86 TRP A CA 1
ATOM 598 C C . TRP A 1 86 ? 14.510 -6.966 8.679 1.00 72.38 86 TRP A C 1
ATOM 600 O O . TRP A 1 86 ? 14.990 -7.875 9.354 1.00 72.38 86 TRP A O 1
ATOM 610 N N . ARG A 1 87 ? 15.028 -6.654 7.487 1.00 59.19 87 ARG A N 1
ATOM 611 C CA . ARG A 1 87 ? 16.278 -7.256 6.997 1.00 59.19 87 ARG A CA 1
ATOM 612 C C . ARG A 1 87 ? 17.311 -6.195 6.643 1.00 59.19 87 ARG A C 1
ATOM 614 O O . ARG A 1 87 ? 17.295 -5.617 5.562 1.00 59.19 87 ARG A O 1
ATOM 621 N N . GLY A 1 88 ? 18.262 -5.993 7.554 1.00 49.97 88 GLY A N 1
ATOM 622 C CA . GLY A 1 88 ? 19.465 -5.200 7.312 1.00 49.97 88 GLY A CA 1
ATOM 623 C C . GLY A 1 88 ? 19.879 -4.314 8.478 1.00 49.97 88 GLY A C 1
ATOM 624 O O . GLY A 1 88 ? 19.181 -4.219 9.483 1.00 49.97 88 GLY A O 1
ATOM 625 N N . ASN A 1 89 ? 21.049 -3.681 8.344 1.00 40.59 89 ASN A N 1
ATOM 626 C CA . ASN A 1 89 ? 21.478 -2.644 9.277 1.00 40.59 89 ASN A CA 1
ATOM 627 C C . ASN A 1 89 ? 20.501 -1.452 9.216 1.00 40.59 89 ASN A C 1
ATOM 629 O O . ASN A 1 89 ? 19.705 -1.324 8.295 1.00 40.59 89 ASN A O 1
ATOM 633 N N . ASN A 1 90 ? 20.589 -0.568 10.194 1.00 47.00 90 ASN A N 1
ATOM 634 C CA . ASN A 1 90 ? 19.867 0.699 10.339 1.00 47.00 90 ASN A CA 1
ATOM 635 C C . ASN A 1 90 ? 19.877 1.659 9.122 1.00 47.00 90 ASN A C 1
ATOM 637 O O . ASN A 1 90 ? 19.237 2.703 9.200 1.00 47.00 90 ASN A O 1
ATOM 641 N N . ASN A 1 91 ? 20.558 1.317 8.023 1.00 49.41 91 ASN A N 1
ATOM 642 C CA . ASN A 1 91 ? 20.542 2.051 6.755 1.00 49.41 91 ASN A CA 1
ATOM 643 C C . ASN A 1 91 ? 19.843 1.284 5.612 1.00 49.41 91 ASN A C 1
ATOM 645 O O . ASN A 1 91 ? 19.737 1.813 4.510 1.00 49.41 91 ASN A O 1
ATOM 649 N N . ASN A 1 92 ? 19.381 0.048 5.836 1.00 51.53 92 ASN A N 1
ATOM 650 C CA . ASN A 1 92 ? 18.609 -0.711 4.856 1.00 51.53 92 ASN A CA 1
ATOM 651 C C . ASN A 1 92 ? 17.128 -0.367 4.987 1.00 51.53 92 ASN A C 1
ATOM 653 O O . ASN A 1 92 ? 16.533 -0.453 6.059 1.00 51.53 92 ASN A O 1
ATOM 657 N N . HIS A 1 93 ? 16.540 0.008 3.861 1.00 60.38 93 HIS A N 1
ATOM 658 C CA . HIS A 1 93 ? 15.160 0.438 3.765 1.00 60.38 93 HIS A CA 1
ATOM 659 C C . HIS A 1 93 ? 14.247 -0.734 4.158 1.00 60.38 93 HIS A C 1
ATOM 661 O O . HIS A 1 93 ? 14.183 -1.746 3.451 1.00 60.38 93 HIS A O 1
ATOM 667 N N . LEU A 1 94 ? 13.563 -0.613 5.301 1.00 74.94 94 LEU A N 1
ATOM 668 C CA . LEU A 1 94 ? 12.567 -1.586 5.753 1.00 74.94 94 LEU A CA 1
ATOM 669 C C . LEU A 1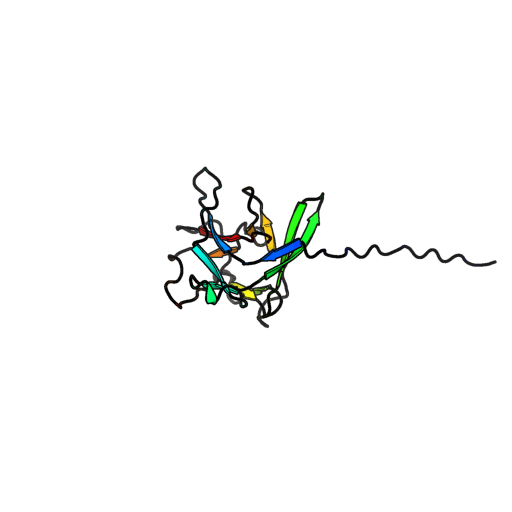 94 ? 11.588 -1.857 4.607 1.00 74.94 94 LEU A C 1
ATOM 671 O O . LEU A 1 94 ? 11.150 -0.917 3.947 1.00 74.94 94 LEU A O 1
ATOM 675 N N . SER A 1 95 ? 11.295 -3.127 4.332 1.00 77.75 95 SER A N 1
ATOM 676 C CA . SER A 1 95 ? 10.452 -3.522 3.195 1.00 77.75 95 SER A CA 1
ATOM 677 C C . SER A 1 95 ? 9.069 -3.963 3.660 1.00 77.75 95 SER A C 1
ATOM 679 O O . SER A 1 95 ? 8.912 -4.406 4.797 1.00 77.75 95 SER A O 1
ATOM 681 N N . TYR A 1 96 ? 8.075 -3.882 2.781 1.00 81.38 96 TYR A N 1
ATOM 682 C CA . TYR A 1 96 ? 6.728 -4.403 3.013 1.00 81.38 96 TYR A CA 1
ATOM 683 C C . TYR A 1 96 ? 6.448 -5.595 2.106 1.00 81.38 96 TYR A C 1
ATOM 685 O O . TYR A 1 96 ? 6.760 -5.551 0.918 1.00 81.38 96 TYR A O 1
ATOM 693 N N . ALA A 1 97 ? 5.849 -6.648 2.654 1.00 86.50 97 ALA A N 1
ATOM 694 C CA . ALA A 1 97 ? 5.453 -7.821 1.882 1.00 86.50 97 ALA A CA 1
ATOM 695 C C . ALA A 1 97 ? 4.245 -8.517 2.509 1.00 86.50 97 ALA A C 1
ATOM 697 O O . ALA A 1 97 ? 3.963 -8.346 3.697 1.00 86.50 97 ALA A O 1
ATOM 698 N N . CYS A 1 98 ? 3.581 -9.357 1.721 1.00 87.81 98 CYS A N 1
ATOM 699 C CA . CYS A 1 98 ? 2.486 -10.217 2.162 1.00 87.81 98 CYS A CA 1
ATOM 700 C C . CYS A 1 98 ? 2.860 -11.689 2.004 1.00 87.81 98 CYS A C 1
ATOM 702 O O . CYS A 1 98 ? 3.516 -12.067 1.033 1.00 87.81 98 CYS A O 1
ATOM 704 N N . GLY A 1 99 ? 2.473 -12.520 2.975 1.00 85.94 99 GLY A N 1
ATOM 705 C CA . GLY A 1 99 ? 2.755 -13.960 2.943 1.00 85.94 99 GLY A CA 1
ATOM 706 C C . GLY A 1 99 ? 4.226 -14.342 3.131 1.00 85.94 99 GLY A C 1
ATOM 707 O O . GLY A 1 99 ? 4.585 -15.508 2.972 1.00 85.94 99 GLY A O 1
ATOM 708 N N . SER A 1 100 ? 5.093 -13.380 3.458 1.00 80.75 100 SER A N 1
ATOM 709 C CA . SER A 1 100 ? 6.514 -13.641 3.676 1.00 80.75 100 SER A CA 1
ATOM 710 C C . SER A 1 100 ? 6.740 -14.302 5.042 1.00 80.75 100 SER A C 1
ATOM 712 O O . SER A 1 100 ? 6.306 -13.738 6.049 1.00 80.75 100 SER A O 1
ATOM 714 N N . PRO A 1 101 ? 7.468 -15.435 5.125 1.00 64.50 101 PRO A N 1
ATOM 715 C CA . PRO A 1 101 ? 7.880 -16.010 6.409 1.00 64.50 101 PRO A CA 1
ATOM 716 C C . PRO A 1 101 ? 8.884 -15.116 7.152 1.00 64.50 101 PRO A C 1
ATOM 718 O O . PRO A 1 101 ? 9.097 -15.293 8.346 1.00 64.50 101 PRO A O 1
ATOM 721 N N . ASP A 1 102 ? 9.486 -14.164 6.436 1.00 66.75 102 ASP A N 1
ATOM 722 C CA . ASP A 1 102 ? 10.488 -13.228 6.938 1.00 66.75 102 ASP A CA 1
ATOM 723 C C . ASP A 1 102 ? 9.889 -11.884 7.377 1.00 66.75 102 ASP A C 1
ATOM 725 O O . ASP A 1 102 ? 10.631 -10.986 7.776 1.00 66.75 102 ASP A O 1
ATOM 729 N N . ALA A 1 103 ? 8.570 -11.701 7.253 1.00 64.94 103 ALA A N 1
ATOM 730 C CA . ALA A 1 103 ? 7.898 -10.568 7.872 1.00 64.94 103 ALA A CA 1
ATOM 731 C C . ALA A 1 103 ? 7.885 -10.801 9.387 1.00 64.94 103 ALA A C 1
ATOM 733 O O . ALA A 1 103 ? 7.358 -11.817 9.849 1.00 64.94 103 ALA A O 1
ATOM 734 N N . ASP A 1 104 ? 8.465 -9.874 10.150 1.00 59.81 104 ASP A N 1
ATOM 735 C CA . ASP A 1 104 ? 8.546 -9.952 11.609 1.00 59.81 104 ASP A CA 1
ATOM 736 C C . ASP A 1 104 ? 7.147 -9.738 12.192 1.00 59.81 104 ASP A C 1
ATOM 738 O O . ASP A 1 104 ? 6.785 -8.652 12.633 1.00 59.81 104 ASP A O 1
ATOM 742 N N . SER A 1 105 ? 6.331 -10.792 12.161 1.00 63.12 105 SER A N 1
ATOM 743 C CA . SER A 1 105 ? 4.913 -10.812 12.522 1.00 63.12 105 SER A CA 1
ATOM 744 C C . SER A 1 105 ? 4.012 -9.880 11.676 1.00 63.12 105 SER A C 1
ATOM 746 O O . SER A 1 105 ? 4.450 -8.856 11.142 1.00 63.12 105 SER A O 1
ATOM 748 N N . PRO A 1 106 ? 2.712 -10.205 11.535 1.00 65.56 106 PRO A N 1
ATOM 749 C CA . PRO A 1 106 ? 1.759 -9.271 10.953 1.00 65.56 106 PRO A CA 1
ATOM 750 C C . PRO A 1 106 ? 1.752 -7.987 11.784 1.00 65.56 106 PRO A C 1
ATOM 752 O O . PRO A 1 106 ? 1.323 -7.992 12.937 1.00 65.56 106 PRO A O 1
ATOM 755 N N . THR A 1 107 ? 2.244 -6.893 11.209 1.00 69.94 107 THR A N 1
ATOM 756 C CA . THR A 1 107 ? 2.327 -5.607 11.903 1.00 69.94 107 THR A CA 1
ATOM 757 C C . THR A 1 107 ? 1.182 -4.723 11.419 1.00 69.94 107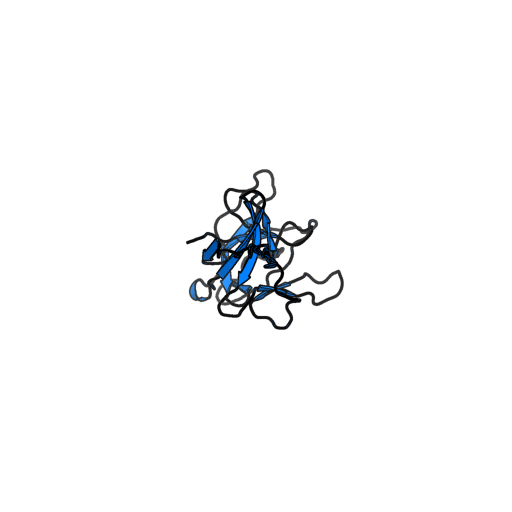 THR A C 1
ATOM 759 O O . THR A 1 107 ? 1.141 -4.416 10.225 1.00 69.94 107 THR A O 1
ATOM 762 N N . PRO A 1 108 ? 0.254 -4.300 12.300 1.00 73.31 108 PRO A N 1
ATOM 763 C CA . PRO A 1 108 ? -0.735 -3.293 11.950 1.00 73.31 108 PRO A CA 1
ATOM 764 C C . PRO A 1 108 ? -0.026 -2.027 11.476 1.00 73.31 108 PRO A C 1
ATOM 766 O O . PRO A 1 108 ? 0.828 -1.474 12.170 1.00 73.31 108 PRO A O 1
ATOM 769 N N . SER A 1 109 ? -0.375 -1.574 10.282 1.00 80.44 109 SER A N 1
ATOM 770 C CA . SER A 1 109 ? 0.122 -0.320 9.738 1.00 80.44 109 SER A CA 1
ATOM 771 C C . SER A 1 109 ? -0.785 0.808 10.214 1.00 80.44 109 SER A C 1
ATOM 773 O O . SER A 1 109 ? -2.012 0.668 10.209 1.00 80.44 109 SER A O 1
ATOM 775 N N . PHE A 1 110 ? -0.192 1.920 10.648 1.00 79.62 110 PHE A N 1
ATOM 776 C CA . PHE A 1 110 ? -0.964 3.088 11.062 1.00 79.62 110 PHE A CA 1
ATOM 777 C C . PHE A 1 110 ? -1.706 3.655 9.860 1.00 79.62 110 PHE A C 1
ATOM 779 O O . PHE A 1 110 ? -1.170 3.699 8.753 1.00 79.62 110 PHE A O 1
ATOM 786 N N . VAL A 1 111 ? -2.946 4.071 10.081 1.00 73.62 111 VAL A N 1
ATOM 787 C CA . VAL A 1 111 ? -3.762 4.692 9.045 1.00 73.62 111 VAL A CA 1
ATOM 788 C C . VAL A 1 111 ? -3.720 6.190 9.251 1.00 73.62 111 VAL A C 1
ATOM 790 O O . VAL A 1 111 ? -4.167 6.706 10.273 1.00 73.62 111 VAL A O 1
ATOM 793 N N . TYR A 1 112 ? -3.195 6.889 8.255 1.00 72.81 112 TYR A N 1
ATOM 794 C CA . TYR A 1 112 ? -3.200 8.338 8.219 1.00 72.81 112 TYR A CA 1
ATOM 795 C C . TYR A 1 112 ? -4.245 8.808 7.212 1.00 72.81 112 TYR A C 1
ATOM 797 O O . TYR A 1 112 ? -4.378 8.270 6.112 1.00 72.81 112 TYR A O 1
ATOM 805 N N . SER A 1 113 ? -4.995 9.838 7.595 1.00 66.44 113 SER A N 1
ATOM 806 C CA . SER A 1 113 ? -5.976 10.495 6.735 1.00 66.44 113 SER A CA 1
ATOM 807 C C . SER A 1 113 ? -5.584 11.958 6.620 1.00 66.44 113 SER A C 1
ATOM 809 O O . SER A 1 113 ? -6.068 12.820 7.343 1.00 66.44 113 SER A O 1
ATOM 811 N N . ILE A 1 114 ? -4.627 12.233 5.738 1.00 58.31 114 ILE A N 1
ATOM 812 C CA . ILE A 1 114 ? -4.255 13.611 5.398 1.00 58.31 114 ILE A CA 1
ATOM 813 C C . ILE A 1 114 ? -5.277 14.199 4.399 1.00 58.31 114 ILE A C 1
ATOM 815 O O . ILE A 1 114 ? -5.474 15.410 4.333 1.00 58.31 114 ILE A O 1
ATOM 819 N N . THR A 1 115 ? -5.989 13.328 3.675 1.00 61.78 115 THR A N 1
ATOM 820 C CA . THR A 1 115 ? -7.095 13.657 2.763 1.00 61.78 115 THR A CA 1
ATOM 821 C C . THR A 1 115 ? -8.314 12.787 3.076 1.00 61.78 115 THR A C 1
ATOM 823 O O . THR A 1 115 ? -8.241 11.916 3.941 1.00 61.78 115 THR A O 1
ATOM 826 N N . ASN A 1 116 ? -9.415 12.955 2.333 1.00 65.38 116 ASN A N 1
ATOM 827 C CA . ASN A 1 116 ? -10.564 12.033 2.357 1.00 65.38 116 ASN A CA 1
ATOM 828 C C . ASN A 1 116 ? -10.211 10.589 1.929 1.00 65.38 116 ASN A C 1
ATOM 830 O O . ASN A 1 116 ? -11.092 9.733 1.912 1.00 65.38 116 ASN A O 1
ATOM 834 N N . LYS A 1 117 ? -8.957 10.316 1.543 1.00 73.38 117 LYS A N 1
ATOM 835 C CA . LYS A 1 117 ? -8.454 8.984 1.212 1.00 73.38 117 LYS A CA 1
ATOM 836 C C . LYS A 1 117 ? -7.441 8.522 2.273 1.00 73.38 117 LYS A C 1
ATOM 838 O O . LYS A 1 117 ? -6.445 9.224 2.491 1.00 73.38 117 LYS A O 1
ATOM 843 N N . PRO A 1 118 ? -7.665 7.364 2.918 1.00 75.62 118 PRO A N 1
ATOM 844 C CA . PRO A 1 118 ? -6.732 6.810 3.892 1.00 75.62 118 PRO A CA 1
ATOM 845 C C . PRO A 1 118 ? -5.489 6.219 3.206 1.00 75.62 118 PRO A C 1
ATOM 847 O O . PRO A 1 118 ? -5.567 5.711 2.082 1.00 75.62 118 PRO A O 1
ATOM 850 N N . PHE A 1 119 ? -4.339 6.270 3.879 1.00 79.25 119 PHE A N 1
ATOM 851 C CA . PHE A 1 119 ? -3.089 5.642 3.430 1.00 79.25 119 PHE A CA 1
ATOM 852 C C . PHE A 1 119 ? -2.273 5.080 4.611 1.00 79.25 119 PHE A C 1
ATOM 854 O O . PHE A 1 119 ? -2.524 5.431 5.768 1.00 79.25 119 PHE A O 1
ATOM 861 N N . LEU A 1 120 ? -1.333 4.164 4.326 1.00 79.75 120 LEU A N 1
ATOM 862 C CA . LEU A 1 120 ? -0.594 3.417 5.351 1.00 79.75 120 LEU A CA 1
ATOM 863 C C . LEU A 1 120 ? 0.696 4.143 5.721 1.00 79.75 120 LEU A C 1
ATOM 865 O O . LEU A 1 120 ? 1.442 4.593 4.850 1.00 79.75 120 LEU A O 1
ATOM 869 N N . GLY A 1 121 ? 0.994 4.148 7.015 1.00 77.06 121 GLY A N 1
ATOM 870 C CA . GLY A 1 121 ? 2.290 4.511 7.574 1.00 77.06 121 GLY A CA 1
ATOM 871 C C . GLY A 1 121 ? 2.795 3.486 8.591 1.00 77.06 121 GLY A C 1
ATOM 872 O O . GLY A 1 121 ? 2.163 2.453 8.842 1.00 77.06 121 GLY A O 1
ATOM 873 N N . PHE A 1 122 ? 3.960 3.763 9.177 1.00 73.50 122 PHE A N 1
ATOM 874 C CA . PHE A 1 122 ? 4.661 2.842 10.071 1.00 73.50 122 PHE A CA 1
ATOM 875 C C . PHE A 1 122 ? 5.385 3.555 11.223 1.00 73.50 122 PHE A C 1
ATOM 877 O O . PHE A 1 122 ? 6.333 4.307 11.014 1.00 73.50 122 PHE A O 1
ATOM 884 N N . GLY A 1 123 ? 5.030 3.222 12.468 1.00 70.69 123 GLY A N 1
ATOM 885 C CA . GLY A 1 123 ? 5.692 3.763 13.658 1.00 70.69 123 GLY A CA 1
ATOM 886 C C . GLY A 1 123 ? 5.640 5.293 13.715 1.00 70.69 123 GLY A C 1
ATOM 887 O O . GLY A 1 123 ? 4.578 5.892 13.590 1.00 70.69 123 GLY A O 1
ATOM 888 N N . GLN A 1 124 ? 6.806 5.918 13.905 1.00 59.06 124 GLN A N 1
ATOM 889 C CA . GLN A 1 124 ? 6.971 7.376 13.821 1.00 59.06 124 GLN A CA 1
ATOM 890 C C . GLN A 1 124 ? 7.000 7.903 12.378 1.00 59.06 124 GLN A C 1
ATOM 892 O O . GLN A 1 124 ? 6.959 9.111 12.167 1.00 59.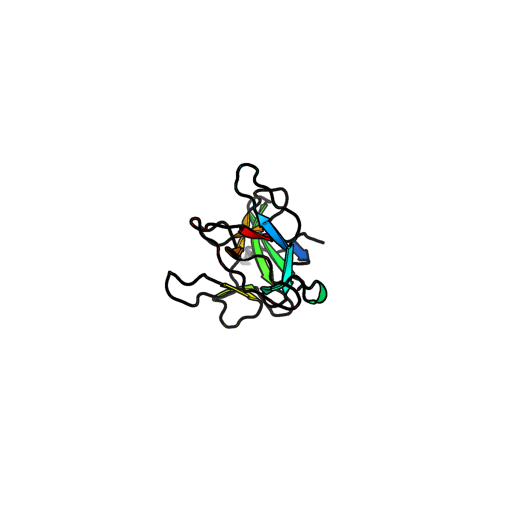06 124 GLN A O 1
ATOM 897 N N . TYR A 1 125 ? 7.113 7.010 11.394 1.00 65.06 125 TYR A N 1
ATOM 898 C CA . TYR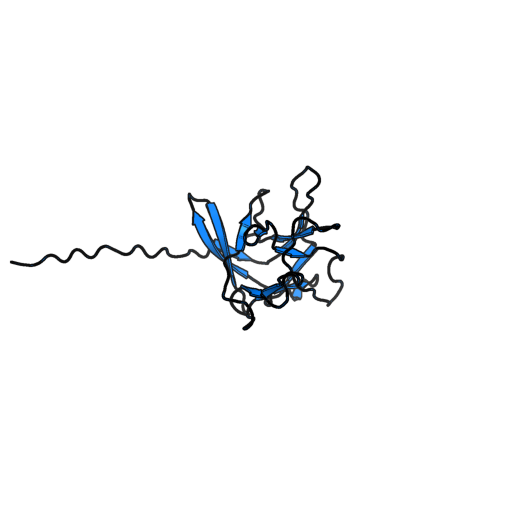 A 1 125 ? 7.163 7.361 9.986 1.00 65.06 125 TYR A CA 1
ATOM 899 C C . TYR A 1 125 ? 5.752 7.394 9.425 1.00 65.06 125 TYR A C 1
ATOM 901 O O . TYR A 1 125 ? 4.967 6.453 9.560 1.00 65.06 125 TYR A O 1
ATOM 909 N N . ALA A 1 126 ? 5.435 8.483 8.745 1.00 66.25 126 ALA A N 1
ATOM 910 C CA . ALA A 1 126 ? 4.096 8.670 8.223 1.00 66.25 126 ALA A CA 1
ATOM 911 C C . ALA A 1 126 ? 3.798 7.781 7.001 1.00 66.25 126 ALA A C 1
ATOM 913 O O . ALA A 1 126 ? 2.633 7.658 6.639 1.00 66.25 126 ALA A O 1
ATOM 914 N N . TYR A 1 127 ? 4.801 7.144 6.376 1.00 72.31 127 TYR A N 1
ATOM 915 C CA . TYR A 1 127 ? 4.637 6.590 5.029 1.00 72.31 127 TYR A CA 1
ATOM 916 C C . TYR A 1 127 ? 5.194 5.178 4.862 1.00 72.31 127 TYR A C 1
ATOM 918 O O . TYR A 1 127 ? 6.383 4.912 5.051 1.00 72.31 127 TYR A O 1
ATOM 926 N N . LEU A 1 128 ? 4.324 4.294 4.392 1.00 74.62 128 LEU A N 1
ATOM 927 C CA . LEU A 1 128 ? 4.707 3.089 3.680 1.00 74.62 128 LEU A CA 1
ATOM 928 C C . LEU A 1 128 ? 4.697 3.418 2.180 1.00 74.62 128 LEU A C 1
ATOM 930 O O . LEU A 1 128 ? 3.629 3.575 1.579 1.00 74.62 128 LEU A O 1
ATOM 934 N N . GLY A 1 129 ? 5.875 3.603 1.593 1.00 74.25 129 GLY A N 1
ATOM 935 C CA . GLY A 1 129 ? 6.009 4.213 0.277 1.00 74.25 129 GLY A CA 1
ATOM 936 C C . GLY A 1 129 ? 7.358 3.973 -0.389 1.00 74.25 129 GLY A C 1
ATOM 937 O O . GLY A 1 129 ? 8.354 3.681 0.266 1.00 74.25 129 GLY A O 1
ATOM 938 N N . VAL A 1 130 ? 7.398 4.097 -1.714 1.00 70.19 130 VAL A N 1
ATOM 939 C CA . VAL A 1 130 ? 8.664 4.076 -2.461 1.00 70.19 130 VAL A CA 1
ATOM 940 C C . VAL A 1 130 ? 9.119 5.507 -2.691 1.00 70.19 130 VAL A C 1
ATOM 942 O O . VAL A 1 130 ? 8.336 6.361 -3.118 1.00 70.19 130 VAL A O 1
ATOM 945 N N . THR A 1 131 ? 10.394 5.747 -2.425 1.00 65.06 131 THR A N 1
ATOM 946 C CA . THR A 1 131 ? 11.111 6.985 -2.713 1.00 65.06 131 THR A CA 1
ATOM 947 C C . THR A 1 131 ? 12.193 6.711 -3.742 1.00 65.06 131 THR A C 1
ATOM 949 O O . THR A 1 131 ? 12.903 5.708 -3.694 1.00 65.06 131 THR A O 1
ATOM 952 N N . GLY A 1 132 ? 12.302 7.608 -4.719 1.00 57.50 132 GLY A N 1
ATOM 953 C CA . GLY A 1 132 ? 13.189 7.406 -5.860 1.00 57.50 132 GLY A CA 1
ATOM 954 C C . GLY A 1 132 ? 12.627 6.418 -6.892 1.00 57.50 132 GLY A C 1
ATOM 955 O O . GLY A 1 132 ? 11.991 5.421 -6.571 1.00 57.50 132 GLY A O 1
ATOM 956 N N . GLY A 1 133 ? 12.867 6.724 -8.169 1.00 57.28 133 GLY A N 1
ATOM 957 C CA . GLY A 1 133 ? 12.391 5.936 -9.310 1.00 57.28 133 GLY A CA 1
ATOM 958 C C . GLY A 1 133 ? 10.930 6.203 -9.697 1.00 57.28 133 GLY A C 1
ATOM 959 O O . GLY A 1 133 ? 10.041 6.349 -8.862 1.00 57.28 133 GLY A O 1
ATOM 960 N N . ASN A 1 134 ? 10.691 6.297 -11.007 1.00 68.69 134 ASN A N 1
ATOM 961 C CA . ASN A 1 134 ? 9.349 6.271 -11.590 1.00 68.69 134 ASN A CA 1
ATOM 962 C C . ASN A 1 134 ? 8.673 4.909 -11.315 1.00 68.69 134 ASN A C 1
ATOM 964 O O . ASN A 1 134 ? 9.379 3.949 -10.998 1.00 68.69 134 ASN A O 1
ATOM 968 N N . PRO A 1 135 ? 7.340 4.796 -11.473 1.00 78.38 135 PRO A N 1
ATOM 969 C CA . PRO A 1 135 ? 6.649 3.508 -11.427 1.00 78.38 135 PRO A CA 1
ATOM 970 C C . PRO A 1 135 ? 7.343 2.417 -12.255 1.00 78.38 135 PRO A C 1
ATOM 972 O O . PRO A 1 135 ? 7.864 2.736 -13.330 1.00 78.38 135 PRO A O 1
ATOM 975 N N . PRO A 1 136 ? 7.350 1.146 -11.794 1.00 82.31 136 PRO A N 1
ATOM 976 C CA . PRO A 1 136 ? 7.845 0.039 -12.603 1.00 82.31 136 PRO A CA 1
ATOM 977 C C . PRO A 1 136 ? 7.067 -0.006 -13.919 1.00 82.31 136 PRO A C 1
ATOM 979 O O . PRO A 1 136 ? 5.855 0.216 -13.946 1.00 82.31 136 PRO A O 1
ATOM 982 N N . THR A 1 137 ? 7.761 -0.260 -15.024 1.00 80.25 137 THR A N 1
ATOM 983 C CA . THR A 1 137 ? 7.171 -0.217 -16.367 1.00 80.25 137 THR A CA 1
ATOM 984 C C . THR A 1 137 ? 6.933 -1.614 -16.920 1.00 80.25 137 THR A C 1
ATOM 986 O O . THR A 1 137 ? 7.785 -2.487 -16.787 1.00 80.25 137 THR A O 1
ATOM 989 N N . GLY A 1 138 ? 5.817 -1.811 -17.622 1.00 77.00 138 GLY A N 1
ATOM 990 C CA . GLY A 1 138 ? 5.512 -3.093 -18.257 1.00 77.00 138 GLY A CA 1
ATOM 991 C C . GLY A 1 138 ? 5.251 -4.190 -17.224 1.00 77.00 138 GLY A C 1
ATOM 992 O O . GLY A 1 138 ? 4.443 -4.002 -16.321 1.00 77.00 138 GLY A O 1
ATOM 993 N N . ASN A 1 139 ? 5.941 -5.325 -17.363 1.00 76.38 139 ASN A N 1
ATOM 994 C CA . ASN A 1 139 ? 5.745 -6.504 -16.510 1.00 76.38 139 ASN A CA 1
ATOM 995 C C . ASN A 1 139 ? 6.680 -6.519 -15.286 1.00 76.38 139 ASN A C 1
ATOM 997 O O . ASN A 1 139 ? 6.741 -7.522 -14.575 1.00 76.38 139 ASN A O 1
ATOM 1001 N N . ASP A 1 140 ? 7.433 -5.441 -15.065 1.00 83.81 140 ASP A N 1
ATOM 1002 C CA . ASP A 1 140 ? 8.347 -5.335 -13.935 1.00 83.81 140 ASP A CA 1
ATOM 1003 C C . ASP A 1 140 ? 7.588 -5.116 -12.621 1.00 83.81 140 ASP A C 1
ATOM 1005 O O . ASP A 1 140 ? 6.461 -4.607 -12.575 1.00 83.81 140 ASP A O 1
ATOM 1009 N N . THR A 1 141 ? 8.249 -5.481 -11.525 1.00 87.06 141 THR A N 1
ATOM 1010 C CA . THR A 1 141 ? 7.761 -5.236 -10.170 1.00 87.06 141 THR A CA 1
ATOM 1011 C C . THR A 1 141 ? 8.839 -4.606 -9.307 1.00 87.06 141 THR A C 1
ATOM 1013 O O . THR A 1 141 ? 10.012 -4.958 -9.442 1.00 87.06 141 THR A O 1
ATOM 1016 N N . SER A 1 142 ? 8.435 -3.759 -8.364 1.00 84.06 142 SER A N 1
ATOM 1017 C CA . SER A 1 142 ? 9.339 -3.109 -7.409 1.00 84.06 142 SER A CA 1
ATOM 1018 C C . SER A 1 142 ? 8.901 -3.362 -5.970 1.00 84.06 142 SER A C 1
ATOM 1020 O O . SER A 1 142 ? 7.709 -3.404 -5.673 1.00 84.06 142 SER A O 1
ATOM 1022 N N . SER A 1 143 ? 9.859 -3.505 -5.058 1.00 79.88 143 SER A N 1
ATOM 1023 C CA . SER A 1 143 ? 9.564 -3.619 -3.627 1.00 79.88 143 SER A CA 1
ATOM 1024 C C . SER A 1 143 ? 9.053 -2.295 -3.053 1.00 79.88 143 SER A C 1
ATOM 1026 O O . SER A 1 143 ? 9.498 -1.219 -3.456 1.00 79.88 143 SER A O 1
ATOM 1028 N N . LEU A 1 144 ? 8.133 -2.382 -2.088 1.00 77.75 144 LEU A N 1
ATOM 1029 C CA . LEU A 1 144 ? 7.688 -1.239 -1.294 1.00 77.75 144 LEU A CA 1
ATOM 1030 C C . LEU A 1 144 ? 8.570 -1.095 -0.049 1.00 77.75 144 LEU A C 1
ATOM 1032 O O . LEU A 1 144 ? 8.859 -2.089 0.622 1.00 77.75 144 LEU A O 1
ATOM 1036 N N . HIS A 1 145 ? 8.964 0.138 0.271 1.00 77.75 145 HIS A N 1
ATOM 1037 C CA . HIS A 1 145 ? 9.830 0.448 1.405 1.00 77.75 145 HIS A CA 1
ATOM 1038 C C . HIS A 1 145 ? 9.138 1.367 2.424 1.00 77.75 145 HIS A C 1
ATOM 1040 O O . HIS A 1 145 ? 8.006 1.808 2.226 1.00 77.75 145 HIS A O 1
ATOM 1046 N N . ILE A 1 146 ? 9.790 1.626 3.556 1.00 74.00 146 ILE A N 1
ATOM 1047 C CA . ILE A 1 146 ? 9.382 2.681 4.490 1.00 74.00 146 ILE A CA 1
ATOM 1048 C C . ILE A 1 146 ? 10.156 3.942 4.133 1.00 74.00 146 ILE A C 1
ATOM 1050 O O . ILE A 1 146 ? 11.385 3.942 4.187 1.00 74.00 146 ILE A O 1
ATOM 1054 N N . ALA A 1 147 ? 9.427 5.000 3.790 1.00 69.62 147 ALA A N 1
ATOM 1055 C CA . ALA A 1 147 ? 10.003 6.283 3.417 1.00 69.62 147 ALA A CA 1
ATOM 1056 C C . ALA A 1 147 ? 10.129 7.188 4.653 1.00 69.62 147 ALA A C 1
ATOM 1058 O O . ALA A 1 147 ? 9.140 7.451 5.345 1.00 69.62 147 ALA A O 1
ATOM 1059 N N . GLY A 1 148 ? 11.351 7.648 4.935 1.00 60.88 148 GLY A N 1
ATOM 1060 C CA . GLY A 1 148 ? 11.673 8.560 6.041 1.00 60.88 148 GLY A CA 1
ATOM 1061 C C . GLY A 1 148 ? 11.858 10.014 5.587 1.00 60.88 148 GLY A C 1
ATOM 1062 O O . GLY A 1 148 ? 12.074 10.279 4.409 1.00 60.88 148 GLY A O 1
ATOM 1063 N N . ASP A 1 149 ? 11.813 10.959 6.534 1.00 53.59 149 ASP A N 1
ATOM 1064 C CA . ASP A 1 149 ? 11.702 12.422 6.328 1.00 53.59 149 ASP A CA 1
ATOM 1065 C C . ASP A 1 149 ? 12.799 13.111 5.483 1.00 53.59 149 ASP A C 1
ATOM 1067 O O . ASP A 1 149 ? 12.750 14.326 5.287 1.00 53.59 149 ASP A O 1
ATOM 1071 N N . VAL A 1 150 ? 13.804 12.388 4.982 1.00 52.44 150 VAL A N 1
ATOM 1072 C CA . VAL A 1 150 ? 14.983 12.976 4.322 1.00 52.44 150 VAL A CA 1
ATOM 1073 C C . VAL A 1 150 ? 15.212 12.416 2.917 1.00 52.44 150 VAL A C 1
ATOM 1075 O O . VAL A 1 150 ? 16.350 12.208 2.500 1.00 52.44 150 VAL A O 1
ATOM 1078 N N . GLU A 1 151 ? 14.142 12.170 2.164 1.00 49.50 151 GLU A N 1
ATOM 1079 C CA . GLU A 1 151 ? 14.257 11.644 0.803 1.00 49.50 151 GLU A CA 1
ATOM 1080 C C . GLU A 1 151 ? 13.849 12.678 -0.253 1.00 49.50 151 GLU A C 1
ATOM 1082 O O . GLU A 1 151 ? 12.741 13.210 -0.271 1.00 49.50 151 GLU A O 1
ATOM 1087 N N . ASN A 1 152 ? 14.792 12.979 -1.149 1.00 54.12 152 ASN A N 1
ATOM 1088 C CA . ASN A 1 152 ? 14.571 13.822 -2.318 1.00 54.12 152 ASN A CA 1
ATOM 1089 C C . ASN A 1 152 ? 13.911 12.985 -3.425 1.00 54.12 152 ASN A C 1
ATOM 1091 O O . ASN A 1 152 ? 14.489 11.995 -3.868 1.00 54.12 152 ASN A O 1
ATOM 1095 N N . GLY A 1 153 ? 12.741 13.392 -3.921 1.00 62.19 153 GLY A N 1
ATOM 1096 C CA . GLY A 1 153 ? 12.061 12.718 -5.032 1.00 62.19 153 GLY A CA 1
ATOM 1097 C C . GLY A 1 153 ? 10.538 12.788 -4.937 1.00 62.19 153 GLY A C 1
ATOM 1098 O O . GLY A 1 153 ? 9.991 13.435 -4.048 1.00 62.19 153 GLY A O 1
ATOM 1099 N N . ASN A 1 154 ? 9.853 12.120 -5.869 1.00 71.56 154 ASN A N 1
ATOM 1100 C CA . ASN A 1 154 ? 8.413 11.888 -5.755 1.00 71.56 154 ASN A CA 1
ATOM 1101 C C . ASN A 1 154 ? 8.168 10.761 -4.744 1.00 71.56 154 ASN A C 1
ATOM 1103 O O . ASN A 1 154 ? 8.843 9.732 -4.803 1.00 71.56 154 ASN A O 1
ATOM 1107 N N . LEU A 1 155 ? 7.204 10.961 -3.847 1.00 78.50 155 LEU A N 1
ATOM 1108 C CA . LEU A 1 155 ? 6.749 9.956 -2.891 1.00 78.50 155 LEU A CA 1
ATOM 1109 C C . LEU A 1 155 ? 5.491 9.272 -3.430 1.00 78.50 155 LEU A C 1
ATOM 1111 O O . LEU A 1 155 ? 4.536 9.948 -3.821 1.00 78.50 155 LEU A O 1
ATOM 1115 N N . TRP A 1 156 ? 5.472 7.942 -3.390 1.00 82.88 156 TRP A N 1
ATOM 1116 C CA . TRP A 1 156 ? 4.307 7.125 -3.734 1.00 82.88 156 TRP A CA 1
ATOM 1117 C C . TRP A 1 156 ? 3.856 6.350 -2.500 1.00 82.88 156 TRP A C 1
ATOM 1119 O O . TRP A 1 156 ? 4.666 5.637 -1.913 1.00 82.88 156 TRP A O 1
ATOM 1129 N N . VAL A 1 157 ? 2.589 6.477 -2.105 1.00 82.75 157 VAL A N 1
ATOM 1130 C CA . VAL A 1 157 ? 2.043 5.846 -0.892 1.00 82.75 157 VAL A CA 1
ATOM 1131 C C . VAL A 1 157 ? 0.986 4.806 -1.225 1.00 82.75 157 VAL A C 1
ATOM 1133 O O . VAL A 1 157 ? 0.255 4.929 -2.213 1.00 82.75 157 VAL A O 1
ATOM 1136 N N . LEU A 1 158 ? 0.887 3.791 -0.369 1.00 83.75 158 LEU A N 1
ATOM 1137 C CA . LEU A 1 158 ? -0.168 2.790 -0.443 1.00 83.75 158 LEU A CA 1
ATOM 1138 C C . LEU A 1 158 ? -1.477 3.344 0.131 1.00 83.75 158 LEU A C 1
ATOM 1140 O O . LEU A 1 158 ? -1.576 3.627 1.327 1.00 83.75 158 LEU A O 1
ATOM 1144 N N . THR A 1 159 ? -2.492 3.440 -0.722 1.00 82.19 159 THR A N 1
ATOM 1145 C CA . THR A 1 159 ? -3.877 3.737 -0.351 1.00 82.19 159 THR A CA 1
ATOM 1146 C C . THR A 1 159 ? -4.772 2.542 -0.653 1.00 82.19 159 THR A C 1
ATOM 1148 O O . THR A 1 159 ? -4.456 1.678 -1.475 1.00 82.19 159 THR A O 1
ATOM 1151 N N . TRP A 1 160 ? -5.912 2.491 0.021 1.00 72.62 160 TRP A N 1
ATOM 1152 C CA . TRP A 1 160 ? -6.947 1.512 -0.232 1.00 72.62 160 TRP A CA 1
ATOM 1153 C C . TRP A 1 160 ? -8.295 2.218 -0.323 1.00 72.62 160 TRP A C 1
ATOM 1155 O O . TRP A 1 160 ? -8.717 2.930 0.586 1.00 72.62 160 TRP A O 1
ATOM 1165 N N . GLU A 1 161 ? -8.973 2.031 -1.449 1.00 59.47 161 GLU A N 1
ATOM 1166 C CA . GLU A 1 161 ? -10.365 2.442 -1.604 1.00 59.47 161 GLU A CA 1
ATOM 1167 C C . GLU A 1 161 ? -11.233 1.221 -1.341 1.00 59.47 161 GLU A C 1
ATOM 1169 O O . GLU A 1 161 ? -11.114 0.229 -2.062 1.00 59.47 161 GLU A O 1
ATOM 1174 N N . ALA A 1 162 ? -12.066 1.285 -0.298 1.00 48.56 162 ALA A N 1
ATOM 1175 C CA . ALA A 1 162 ? -13.090 0.276 -0.053 1.00 48.56 162 ALA A CA 1
ATOM 1176 C C . ALA A 1 162 ? -13.999 0.147 -1.283 1.00 48.56 162 ALA A C 1
ATOM 1178 O O . ALA A 1 162 ? -14.388 1.165 -1.860 1.00 48.56 162 ALA A O 1
ATOM 1179 N N . LEU A 1 163 ? -14.286 -1.096 -1.681 1.00 41.28 163 LEU A N 1
ATOM 1180 C CA . LEU A 1 163 ? -15.318 -1.407 -2.673 1.00 41.28 163 LEU A CA 1
ATOM 1181 C C . LEU A 1 163 ? -16.711 -1.003 -2.177 1.00 41.28 163 LEU A C 1
ATOM 1183 O O . LEU A 1 163 ? -16.995 -1.221 -0.976 1.00 41.28 163 LEU A O 1
#

Radius of gyration: 18.06 Å; chains: 1; bounding box: 48×44×68 Å

Organism: NCBI:txid1077442